Protein AF-A0A7S1Y6S3-F1 (afdb_monomer_lite)

Structure (mmCIF, N/CA/C/O backbone):
data_AF-A0A7S1Y6S3-F1
#
_entry.id   AF-A0A7S1Y6S3-F1
#
loop_
_atom_site.group_PDB
_atom_site.id
_atom_site.type_symbol
_atom_site.label_atom_id
_atom_site.label_alt_id
_atom_site.label_comp_id
_atom_site.label_asym_id
_atom_site.label_entity_id
_atom_site.label_seq_id
_atom_site.pdbx_PDB_ins_code
_atom_site.Cartn_x
_atom_site.Cartn_y
_atom_site.Cartn_z
_atom_site.occupancy
_atom_site.B_iso_or_equiv
_atom_site.auth_seq_id
_atom_site.auth_comp_id
_atom_site.auth_asym_id
_atom_site.auth_atom_id
_atom_site.pdbx_PDB_model_num
ATOM 1 N N . LEU A 1 1 ? 6.652 4.294 -9.350 1.00 93.25 1 LEU A N 1
ATOM 2 C CA . LEU A 1 1 ? 6.610 4.354 -10.828 1.00 93.25 1 LEU A CA 1
ATOM 3 C C . LEU A 1 1 ? 7.546 5.392 -11.462 1.00 93.25 1 LEU A C 1
ATOM 5 O O . LEU A 1 1 ? 8.523 4.985 -12.074 1.00 93.25 1 LEU A O 1
ATOM 9 N N . ARG A 1 2 ? 7.300 6.711 -11.342 1.00 96.75 2 ARG A N 1
ATOM 10 C CA . ARG A 1 2 ? 8.145 7.729 -12.016 1.00 96.75 2 ARG A CA 1
ATOM 11 C C . ARG A 1 2 ? 9.626 7.626 -11.650 1.00 96.75 2 ARG A C 1
ATOM 13 O O . ARG A 1 2 ? 10.466 7.717 -12.534 1.00 96.75 2 ARG A O 1
ATOM 20 N N . ASP A 1 3 ? 9.924 7.367 -10.381 1.00 96.50 3 ASP A N 1
ATOM 21 C CA . ASP A 1 3 ? 11.306 7.203 -9.917 1.00 96.50 3 ASP A CA 1
ATOM 22 C C . ASP A 1 3 ? 11.993 5.998 -10.572 1.00 96.50 3 ASP A C 1
ATOM 24 O O . ASP A 1 3 ? 13.153 6.088 -10.967 1.00 96.50 3 ASP A O 1
ATOM 28 N N . VAL A 1 4 ? 11.254 4.900 -10.780 1.00 96.75 4 VAL A N 1
ATOM 29 C CA . VAL A 1 4 ? 11.745 3.735 -11.531 1.00 96.75 4 VAL A CA 1
ATOM 30 C C . VAL A 1 4 ? 12.071 4.164 -12.958 1.00 96.75 4 VAL A C 1
ATOM 32 O O . VAL A 1 4 ? 13.207 4.015 -13.390 1.00 96.75 4 VAL A O 1
ATOM 35 N N . MET A 1 5 ? 11.121 4.787 -13.661 1.00 96.62 5 MET A N 1
ATOM 36 C CA . MET A 1 5 ? 11.317 5.215 -15.053 1.00 96.62 5 MET A CA 1
ATOM 37 C C . MET A 1 5 ? 12.492 6.183 -15.228 1.00 96.62 5 MET A C 1
ATOM 39 O O . MET A 1 5 ? 13.213 6.099 -16.218 1.00 96.62 5 MET A O 1
A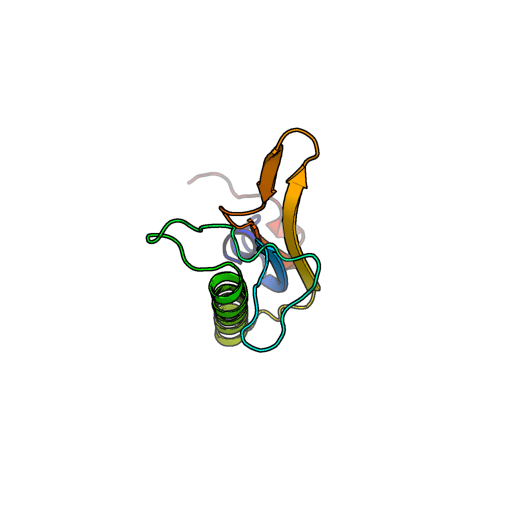TOM 43 N N . ALA A 1 6 ? 12.689 7.090 -14.272 1.00 96.62 6 ALA A N 1
ATOM 44 C CA . ALA A 1 6 ? 13.736 8.108 -14.299 1.00 96.62 6 ALA A CA 1
ATOM 45 C C . ALA A 1 6 ? 15.094 7.617 -13.762 1.00 96.62 6 ALA A C 1
ATOM 47 O O . ALA A 1 6 ? 16.029 8.412 -13.630 1.00 96.62 6 ALA A O 1
ATOM 48 N N . THR A 1 7 ? 15.226 6.331 -13.426 1.00 96.75 7 THR A N 1
ATOM 49 C CA . THR A 1 7 ? 16.499 5.777 -12.953 1.00 96.75 7 THR A CA 1
ATOM 50 C C . THR A 1 7 ? 17.527 5.782 -14.090 1.00 96.75 7 THR A C 1
ATOM 52 O O . THR A 1 7 ? 17.235 5.374 -15.215 1.00 96.75 7 THR A O 1
ATOM 55 N N . GLY A 1 8 ? 18.750 6.241 -13.798 1.00 96.06 8 GLY A N 1
ATOM 56 C CA . GLY A 1 8 ? 19.844 6.290 -14.770 1.00 96.06 8 GLY A CA 1
ATOM 57 C C . GLY A 1 8 ? 19.505 7.176 -15.972 1.00 96.06 8 GLY A C 1
ATOM 58 O O . GLY A 1 8 ? 19.248 8.369 -15.816 1.00 96.06 8 GLY A O 1
ATOM 59 N N . ARG A 1 9 ? 19.504 6.585 -17.168 1.00 96.25 9 ARG A N 1
ATOM 60 C CA . ARG A 1 9 ? 19.066 7.215 -18.429 1.00 96.25 9 ARG A CA 1
ATOM 61 C C . ARG A 1 9 ? 17.755 6.634 -18.966 1.00 96.25 9 ARG A C 1
ATOM 63 O O . ARG A 1 9 ? 17.468 6.769 -20.151 1.00 96.25 9 ARG A O 1
ATOM 70 N N . GLY A 1 10 ? 16.971 5.996 -18.101 1.00 96.31 10 GLY A N 1
ATOM 71 C CA . GLY A 1 10 ? 15.676 5.415 -18.434 1.00 96.31 10 GLY A CA 1
ATOM 72 C C . GLY A 1 10 ? 15.612 3.933 -18.084 1.00 96.31 10 GLY A C 1
ATOM 73 O O . GLY A 1 10 ? 16.427 3.140 -18.562 1.00 96.31 10 GLY A O 1
ATOM 74 N N . ALA A 1 11 ? 14.605 3.561 -17.297 1.00 97.62 11 ALA A N 1
ATOM 75 C CA . ALA A 1 11 ? 14.278 2.172 -16.991 1.00 97.62 11 ALA A CA 1
ATOM 76 C C . ALA A 1 11 ? 12.822 1.853 -17.351 1.00 97.62 11 ALA A C 1
ATOM 78 O O . ALA A 1 11 ? 11.970 2.740 -17.437 1.00 97.62 11 ALA A O 1
ATOM 79 N N . TYR A 1 12 ? 12.536 0.568 -17.541 1.00 97.31 12 TYR A N 1
ATOM 80 C CA . TYR A 1 12 ? 11.197 0.059 -17.802 1.00 97.31 12 TYR A CA 1
ATOM 81 C C . TYR A 1 12 ? 10.580 -0.501 -16.507 1.00 97.31 12 TYR A C 1
ATOM 83 O O . TYR A 1 12 ? 11.170 -1.407 -15.910 1.00 97.31 12 TYR A O 1
ATOM 91 N N . PRO A 1 13 ? 9.420 0.004 -16.052 1.00 97.19 13 PRO A N 1
ATOM 92 C CA . PRO A 1 13 ? 8.695 -0.543 -14.904 1.00 97.19 13 PRO A CA 1
ATOM 93 C C . PRO A 1 13 ? 8.199 -1.963 -15.177 1.00 97.19 13 PRO A C 1
ATOM 95 O O . PRO A 1 13 ? 7.718 -2.248 -16.268 1.00 97.19 13 PRO A O 1
ATOM 98 N N . VAL A 1 14 ? 8.306 -2.857 -14.197 1.00 97.56 14 VAL A N 1
ATOM 99 C CA . VAL A 1 14 ? 7.925 -4.271 -14.344 1.00 97.56 14 VAL A CA 1
ATOM 100 C C . VAL A 1 14 ? 6.792 -4.642 -13.399 1.00 97.56 14 VAL A C 1
ATOM 102 O O . VAL A 1 14 ? 5.829 -5.265 -13.836 1.00 97.56 14 VAL A O 1
ATOM 105 N N . ALA A 1 15 ? 6.903 -4.294 -12.118 1.00 97.81 15 ALA A N 1
ATOM 106 C CA . ALA A 1 15 ? 5.903 -4.659 -11.123 1.00 97.81 15 ALA A CA 1
ATOM 107 C C . ALA A 1 15 ? 5.901 -3.704 -9.928 1.00 97.81 15 ALA A C 1
ATOM 109 O O . ALA A 1 15 ? 6.949 -3.209 -9.516 1.00 97.81 15 ALA A O 1
ATOM 110 N N . GLY A 1 16 ? 4.724 -3.509 -9.343 1.00 97.31 16 GLY A N 1
ATOM 111 C CA . GLY A 1 16 ? 4.496 -2.692 -8.162 1.00 97.31 16 GLY A CA 1
ATOM 112 C C . GLY A 1 16 ? 4.328 -3.513 -6.883 1.00 97.31 16 GLY A C 1
ATOM 113 O O . GLY A 1 16 ? 3.994 -4.701 -6.900 1.00 97.31 16 GLY A O 1
ATOM 114 N N . VAL A 1 17 ? 4.524 -2.839 -5.756 1.00 97.62 17 VAL A N 1
ATOM 115 C CA . VAL A 1 17 ? 4.237 -3.319 -4.401 1.00 97.62 17 VAL A CA 1
ATOM 116 C C . VAL A 1 17 ? 3.455 -2.230 -3.682 1.00 97.62 17 VAL A C 1
ATOM 118 O O . VAL A 1 17 ? 3.820 -1.057 -3.786 1.00 97.62 17 VAL A O 1
ATOM 121 N N . CYS A 1 18 ? 2.409 -2.594 -2.944 1.00 97.94 18 CYS A N 1
ATOM 122 C CA . CYS A 1 18 ? 1.637 -1.647 -2.138 1.00 97.94 18 CYS A CA 1
ATOM 123 C C . CYS A 1 18 ? 1.358 -2.214 -0.749 1.00 97.94 18 CYS A C 1
ATOM 125 O O . CYS A 1 18 ? 0.995 -3.379 -0.620 1.00 97.94 18 CYS A O 1
ATOM 127 N N . SER A 1 19 ? 1.521 -1.387 0.281 1.00 98.31 19 SER A N 1
ATOM 128 C CA . SER A 1 19 ? 1.261 -1.784 1.662 1.00 98.31 19 SER A CA 1
ATOM 129 C C . SER A 1 19 ? 0.602 -0.675 2.465 1.00 98.31 19 SER A C 1
ATOM 131 O O . SER A 1 19 ? 0.836 0.511 2.214 1.00 98.31 19 SER A O 1
ATOM 133 N N . TYR A 1 20 ? -0.166 -1.079 3.473 1.00 98.31 20 TYR A N 1
ATOM 134 C CA . TYR A 1 20 ? -0.976 -0.182 4.288 1.00 98.31 20 TYR A CA 1
ATOM 135 C C . TYR A 1 20 ? -0.805 -0.499 5.775 1.00 98.31 20 TYR A C 1
ATOM 137 O O . TYR A 1 20 ? -0.792 -1.664 6.176 1.00 98.31 20 TYR A O 1
ATOM 145 N N . CYS A 1 21 ? -0.674 0.535 6.603 1.00 98.38 21 CYS A N 1
ATOM 146 C CA . CYS A 1 21 ? -0.893 0.418 8.041 1.00 98.38 21 CYS A CA 1
ATOM 147 C C . CYS A 1 21 ? -1.936 1.441 8.472 1.00 98.38 21 CYS A C 1
ATOM 149 O O . CYS A 1 21 ? -1.752 2.641 8.247 1.00 98.38 21 CYS A O 1
ATOM 151 N N . VAL A 1 22 ? -2.995 0.972 9.118 1.00 97.88 22 VAL A N 1
ATOM 152 C CA . VAL A 1 22 ? -4.139 1.786 9.536 1.00 97.88 22 VAL A CA 1
ATOM 153 C C . VAL A 1 22 ? -4.537 1.455 10.973 1.00 97.88 22 VAL A C 1
ATOM 155 O O . VAL A 1 22 ? -4.064 0.482 11.560 1.00 97.88 22 VAL A O 1
ATOM 158 N N . GLY A 1 23 ? -5.386 2.283 11.570 1.00 96.50 23 GLY A N 1
ATOM 159 C CA . GLY A 1 23 ? -5.985 1.980 12.867 1.00 96.50 23 GLY A CA 1
ATOM 160 C C . GLY A 1 23 ? -6.928 0.770 12.861 1.00 96.50 23 GLY A C 1
ATOM 161 O O . GLY A 1 23 ? -7.003 0.012 11.893 1.00 96.50 23 GLY A O 1
ATOM 162 N N . ASN A 1 24 ? -7.666 0.599 13.952 1.00 96.19 24 ASN A N 1
ATOM 163 C CA . ASN A 1 24 ? -8.738 -0.387 14.054 1.00 96.19 24 ASN A CA 1
ATOM 164 C C . ASN A 1 24 ? -9.802 -0.105 12.990 1.00 96.19 24 ASN A C 1
ATOM 166 O O . ASN A 1 24 ? -10.254 1.031 12.832 1.00 96.19 24 ASN A O 1
ATOM 170 N N . LEU A 1 25 ? -10.187 -1.145 12.255 1.00 95.94 25 LEU A N 1
ATOM 171 C CA . LEU A 1 25 ? -11.068 -1.027 11.100 1.00 95.94 25 LEU A CA 1
ATOM 172 C C . LEU A 1 25 ? -12.503 -0.742 11.542 1.00 95.94 25 LEU A C 1
ATOM 174 O O . LEU A 1 25 ? -13.181 0.036 10.876 1.00 95.94 25 LEU A O 1
ATOM 178 N N . GLN A 1 26 ? -12.940 -1.329 12.663 1.00 95.00 26 GLN A N 1
ATOM 179 C CA . GLN A 1 26 ? -14.297 -1.172 13.198 1.00 95.00 26 GLN A CA 1
ATOM 180 C C . GLN A 1 26 ? -15.356 -1.417 12.108 1.00 95.00 26 GLN A C 1
ATOM 182 O O . GLN A 1 26 ? -16.193 -0.561 11.808 1.00 95.00 26 GLN A O 1
ATOM 187 N N . ILE A 1 27 ? -15.267 -2.577 11.450 1.00 96.44 27 ILE A N 1
ATOM 188 C CA . ILE A 1 27 ? -16.118 -2.915 10.306 1.00 96.44 27 ILE A CA 1
ATOM 189 C C . ILE A 1 27 ? -17.578 -3.048 10.776 1.00 96.44 27 ILE A C 1
ATOM 191 O O . ILE A 1 27 ? -17.850 -3.859 11.664 1.00 96.44 27 ILE A O 1
ATOM 195 N N . PRO A 1 28 ? -18.539 -2.307 10.186 1.00 95.25 28 PRO A N 1
ATOM 196 C CA . PRO A 1 28 ? -19.941 -2.393 10.589 1.00 95.25 28 PRO A CA 1
ATOM 197 C C . PRO A 1 28 ? -20.503 -3.812 10.443 1.00 95.25 28 PRO A C 1
ATOM 199 O O . PRO A 1 28 ? -20.458 -4.386 9.355 1.00 95.25 28 PRO A O 1
ATOM 202 N N . GLY A 1 29 ? -21.056 -4.368 11.526 1.00 96.69 29 GLY A N 1
ATOM 203 C CA . GLY A 1 29 ? -21.596 -5.731 11.546 1.00 96.69 29 GLY A CA 1
ATOM 204 C C . GLY A 1 29 ? -20.534 -6.834 11.605 1.00 96.69 29 GLY A C 1
ATOM 205 O O . GLY A 1 29 ? -20.862 -8.005 11.407 1.00 96.69 29 GLY A O 1
ATOM 206 N N . TYR A 1 30 ? -19.272 -6.473 11.844 1.00 96.38 30 TYR A N 1
ATOM 207 C CA . TYR A 1 30 ? -18.166 -7.403 12.053 1.00 96.38 30 TYR A CA 1
ATOM 208 C C . TYR A 1 30 ? -17.251 -6.891 13.173 1.00 96.38 30 TYR A C 1
ATOM 210 O O . TYR A 1 30 ? -16.067 -6.617 12.974 1.00 96.38 30 TYR A O 1
ATOM 218 N N . GLU A 1 31 ? -17.825 -6.715 14.362 1.00 95.44 31 GLU A N 1
ATOM 219 C CA . GLU A 1 31 ? -17.108 -6.208 15.525 1.00 95.44 31 GLU A CA 1
ATOM 220 C C . GLU A 1 31 ? -16.124 -7.250 16.072 1.00 95.44 31 GLU A C 1
ATOM 222 O O . GLU A 1 31 ? -16.471 -8.413 16.302 1.00 95.44 31 GLU A O 1
ATOM 227 N N . LEU A 1 32 ? -14.888 -6.822 16.328 1.00 95.75 32 LEU A N 1
ATOM 228 C CA . LEU A 1 32 ? -13.844 -7.679 16.879 1.00 95.75 32 LEU A CA 1
ATOM 229 C C . LEU A 1 32 ? -13.546 -7.297 18.336 1.00 95.75 32 LEU A C 1
ATOM 231 O O . LEU A 1 32 ? -13.483 -6.114 18.664 1.00 95.75 32 LEU A O 1
ATOM 235 N N . PRO A 1 33 ? -13.313 -8.272 19.235 1.00 95.19 33 PRO A N 1
ATOM 236 C CA . PRO A 1 33 ? -13.234 -8.020 20.677 1.00 95.19 33 PRO A CA 1
ATOM 237 C C . PRO A 1 33 ? -12.016 -7.191 21.113 1.00 95.19 33 PRO A C 1
ATOM 239 O O . PRO A 1 33 ? -11.977 -6.717 22.244 1.00 95.19 33 PRO A O 1
ATOM 242 N N . TRP A 1 34 ? -11.011 -7.038 20.249 1.00 93.75 34 TRP A N 1
ATOM 243 C CA . TRP A 1 34 ? -9.834 -6.204 20.502 1.00 93.75 34 TRP A CA 1
ATOM 244 C C . TRP A 1 34 ? -9.985 -4.765 19.991 1.00 93.75 34 TRP A C 1
ATOM 246 O O . TRP A 1 34 ? -9.122 -3.935 20.273 1.00 93.75 34 TRP A O 1
ATOM 256 N N . GLU A 1 35 ? -11.042 -4.454 19.237 1.00 95.31 35 GLU A N 1
ATOM 257 C CA . GLU A 1 35 ? -11.276 -3.111 18.714 1.00 95.31 35 GLU A CA 1
ATOM 258 C C . GLU A 1 35 ? -12.067 -2.273 19.724 1.00 95.31 35 GLU A C 1
ATOM 260 O O . GLU A 1 35 ? -13.229 -2.542 20.022 1.00 95.31 35 GLU A O 1
ATOM 265 N N . ASP A 1 36 ? -11.439 -1.222 20.252 1.00 91.31 36 ASP A N 1
ATOM 266 C CA . ASP A 1 36 ? -12.094 -0.301 21.181 1.00 91.31 36 ASP A CA 1
ATOM 267 C C . ASP A 1 36 ? -12.972 0.708 20.418 1.00 91.31 36 ASP A C 1
ATOM 269 O O . ASP A 1 36 ? -12.476 1.648 19.790 1.00 91.31 36 ASP A O 1
ATOM 273 N N . ALA A 1 37 ? -14.293 0.526 20.489 1.00 89.62 37 ALA A N 1
ATOM 274 C CA . ALA A 1 37 ? -15.281 1.411 19.868 1.00 89.62 37 ALA A CA 1
ATOM 275 C C . ALA A 1 37 ? -15.324 2.825 20.484 1.00 89.62 37 ALA A C 1
ATOM 277 O O . ALA A 1 37 ? -15.908 3.736 19.900 1.00 89.62 37 ALA A O 1
ATOM 278 N N . THR A 1 38 ? -14.704 3.044 21.650 1.00 90.50 38 THR A N 1
ATOM 279 C CA . THR A 1 38 ? -14.617 4.372 22.283 1.00 90.50 38 THR A CA 1
ATOM 280 C C . THR A 1 38 ? -13.531 5.253 21.664 1.00 90.50 38 THR A C 1
ATOM 282 O O . THR A 1 38 ? -13.432 6.444 21.975 1.00 90.50 38 THR A O 1
ATOM 285 N N . PHE A 1 39 ? -12.694 4.695 20.786 1.00 91.31 39 PHE A N 1
ATOM 286 C CA . PHE A 1 39 ? -11.641 5.439 20.114 1.00 91.31 39 PHE A CA 1
ATOM 287 C C . PHE A 1 39 ? -12.227 6.442 19.121 1.00 91.31 39 PHE A C 1
ATOM 289 O O . PHE A 1 39 ? -12.719 6.089 18.054 1.00 91.31 39 PHE A O 1
ATOM 296 N N . VAL A 1 40 ? -12.116 7.725 19.463 1.00 89.50 40 VAL A N 1
ATOM 297 C CA . VAL A 1 40 ? -12.551 8.827 18.602 1.00 89.50 40 VAL A CA 1
ATOM 298 C C . VAL A 1 40 ? -11.467 9.140 17.574 1.00 89.50 40 VAL A C 1
ATOM 300 O O . VAL A 1 40 ? -10.297 9.323 17.927 1.00 89.50 40 VAL A O 1
ATOM 303 N N . TYR A 1 41 ? -11.854 9.217 16.304 1.00 89.38 41 TYR A N 1
ATOM 304 C CA . TYR A 1 41 ? -11.003 9.709 15.221 1.00 89.38 41 TYR A CA 1
ATOM 305 C C . TYR A 1 41 ? -11.359 11.165 14.896 1.00 89.38 41 TYR A C 1
ATOM 307 O O . TYR A 1 41 ? -12.536 11.524 14.965 1.00 89.38 41 TYR A O 1
ATOM 315 N N . PRO A 1 42 ? -10.379 12.020 14.551 1.00 90.94 42 PRO A N 1
ATOM 316 C CA . PRO A 1 42 ? -10.653 13.397 14.155 1.00 90.94 42 PRO A CA 1
ATOM 317 C C . PRO A 1 42 ? -11.598 13.477 12.950 1.00 90.94 42 PRO A C 1
ATOM 319 O O . PRO A 1 42 ? -11.376 12.819 11.940 1.00 90.94 42 PRO A O 1
ATOM 322 N N . ASN A 1 43 ? -12.612 14.341 13.025 1.00 92.19 43 ASN A N 1
ATOM 323 C CA . ASN A 1 43 ? -13.675 14.457 12.013 1.00 92.19 43 ASN A CA 1
ATOM 324 C C . ASN A 1 43 ? -13.170 14.918 10.633 1.00 92.19 43 ASN A C 1
ATOM 326 O O . ASN A 1 43 ? -13.880 14.813 9.638 1.00 92.19 43 ASN A O 1
ATOM 330 N N . ASN A 1 44 ? -11.973 15.500 10.583 1.00 94.62 44 ASN A N 1
ATOM 331 C CA . ASN A 1 44 ? -11.312 15.943 9.359 1.00 94.62 44 ASN A CA 1
ATOM 332 C C . ASN A 1 44 ? -10.440 14.851 8.714 1.00 94.62 44 ASN A C 1
ATOM 334 O O . ASN A 1 44 ? -9.797 15.123 7.702 1.00 94.62 44 ASN A O 1
ATOM 338 N N . LEU A 1 45 ? -10.380 13.652 9.300 1.00 94.50 45 LEU A N 1
ATOM 339 C CA . LEU A 1 45 ? -9.683 12.489 8.762 1.00 94.50 45 LEU A CA 1
ATOM 340 C C . LEU A 1 45 ? -10.696 11.399 8.399 1.00 94.50 45 LEU A C 1
ATOM 342 O O . LEU A 1 45 ? -11.736 11.253 9.039 1.00 94.50 45 LEU A O 1
ATOM 346 N N . ALA A 1 46 ? -10.380 10.621 7.367 1.00 95.38 46 ALA A N 1
ATOM 347 C CA . ALA A 1 46 ? -11.143 9.423 7.038 1.00 95.38 46 ALA A CA 1
ATOM 348 C C . ALA A 1 46 ? -10.922 8.329 8.100 1.00 95.38 46 ALA A C 1
ATOM 350 O O . ALA A 1 46 ? -9.873 8.284 8.747 1.00 95.38 46 ALA A O 1
ATOM 351 N N . SER A 1 47 ? -11.901 7.436 8.273 1.00 95.56 47 SER A N 1
ATOM 352 C CA . SER A 1 47 ? -11.754 6.281 9.166 1.00 95.56 47 SER A CA 1
ATOM 353 C C . SER A 1 47 ? -10.697 5.300 8.636 1.00 95.56 47 SER A C 1
ATOM 355 O O . SER A 1 47 ? -10.486 5.238 7.421 1.00 95.56 47 SER A O 1
ATOM 357 N N . PRO A 1 48 ? -10.061 4.488 9.502 1.00 96.19 48 PRO A N 1
ATOM 358 C CA . PRO A 1 48 ? -9.118 3.455 9.068 1.00 96.19 48 PRO A CA 1
ATOM 359 C C . PRO A 1 48 ? -9.671 2.524 7.984 1.00 96.19 48 PRO A C 1
ATOM 361 O O . PRO A 1 48 ? -8.989 2.275 6.995 1.00 96.19 48 PRO A O 1
ATOM 364 N N . LEU A 1 49 ? -10.927 2.084 8.119 1.00 96.69 49 LEU A N 1
ATOM 365 C CA . LEU A 1 49 ? -11.606 1.268 7.110 1.00 96.69 49 LEU A CA 1
ATOM 366 C C . LEU A 1 49 ? -11.740 1.985 5.764 1.00 96.69 49 LEU A C 1
ATOM 368 O O . LEU A 1 49 ? -11.444 1.397 4.726 1.00 96.69 49 LEU A O 1
ATOM 372 N N . ALA A 1 50 ? -12.170 3.250 5.770 1.00 97.19 50 ALA A N 1
ATOM 373 C CA . ALA A 1 50 ? -12.299 4.023 4.539 1.00 97.19 50 ALA A CA 1
ATOM 374 C C . ALA A 1 50 ? -10.933 4.235 3.872 1.00 97.19 50 ALA A C 1
ATOM 376 O O . ALA A 1 50 ? -10.818 4.117 2.657 1.00 97.19 50 ALA A O 1
ATOM 377 N N . ILE A 1 51 ? -9.889 4.499 4.663 1.00 97.50 51 ILE A N 1
ATOM 378 C CA . ILE A 1 51 ? -8.519 4.627 4.159 1.00 97.50 51 ILE A CA 1
ATOM 379 C C . ILE A 1 51 ? -8.068 3.325 3.497 1.00 97.50 51 ILE A C 1
ATOM 381 O O . ILE A 1 51 ? -7.566 3.378 2.380 1.00 97.50 51 ILE A O 1
ATOM 385 N N . GLU A 1 52 ? -8.252 2.179 4.153 1.00 97.56 52 GLU A N 1
ATOM 386 C CA . GLU A 1 52 ? -7.824 0.878 3.626 1.00 97.56 52 GLU A CA 1
ATOM 387 C C . GLU A 1 52 ? -8.486 0.573 2.273 1.00 97.56 52 GLU A C 1
ATOM 389 O O . GLU A 1 52 ? -7.809 0.220 1.305 1.00 97.56 52 GLU A O 1
ATOM 394 N N . VAL A 1 53 ? -9.804 0.780 2.181 1.00 98.00 53 VAL A N 1
ATOM 395 C CA . VAL A 1 53 ? -10.578 0.540 0.955 1.00 98.00 53 VAL A CA 1
ATOM 396 C C . VAL A 1 53 ? -10.157 1.498 -0.159 1.00 98.00 53 VAL A C 1
ATOM 398 O O . VAL A 1 53 ? -9.782 1.059 -1.247 1.00 98.00 53 VAL A O 1
ATOM 401 N N . GLU A 1 54 ? -10.171 2.806 0.099 1.00 98.25 54 GLU A N 1
ATOM 402 C CA . GLU A 1 54 ? -9.915 3.812 -0.937 1.00 98.25 54 GLU A CA 1
ATOM 403 C C . GLU A 1 54 ? -8.444 3.842 -1.375 1.00 98.25 54 GLU A C 1
ATOM 405 O O . GLU A 1 54 ? -8.153 4.017 -2.561 1.00 98.25 54 GLU A O 1
ATOM 410 N N . ALA A 1 55 ? -7.495 3.620 -0.460 1.00 97.31 55 ALA A N 1
ATOM 411 C CA . ALA A 1 55 ? -6.076 3.552 -0.807 1.00 97.31 55 ALA A CA 1
ATOM 412 C C . ALA A 1 55 ? -5.750 2.309 -1.649 1.00 97.31 55 ALA A C 1
ATOM 414 O O . ALA A 1 55 ? -4.955 2.403 -2.590 1.00 97.31 55 ALA A O 1
ATOM 415 N N . SER A 1 56 ? -6.373 1.164 -1.349 1.00 97.12 56 SER A N 1
ATOM 416 C CA . SER A 1 56 ? -6.211 -0.065 -2.134 1.00 97.12 56 SER A CA 1
ATOM 417 C C . SER A 1 56 ? -6.848 0.050 -3.520 1.00 97.12 56 SER A C 1
ATOM 419 O O . SER A 1 56 ? -6.210 -0.271 -4.531 1.00 97.12 56 SER A O 1
ATOM 421 N N . ASN A 1 57 ? -8.055 0.622 -3.594 1.00 97.88 57 ASN A N 1
ATOM 422 C CA . ASN A 1 57 ? -8.722 0.938 -4.857 1.00 97.88 57 ASN A CA 1
ATOM 423 C C . ASN A 1 57 ? -7.872 1.883 -5.714 1.00 97.88 57 ASN A C 1
ATOM 425 O O . ASN A 1 57 ? -7.649 1.609 -6.891 1.00 97.88 57 ASN A O 1
ATOM 429 N N . GLY A 1 58 ? -7.351 2.963 -5.126 1.00 97.38 58 GLY A N 1
ATOM 430 C CA . GLY A 1 58 ? -6.528 3.943 -5.833 1.00 97.38 58 GLY A CA 1
ATOM 431 C C . GLY A 1 58 ? -5.207 3.369 -6.352 1.00 97.38 58 GLY A C 1
ATOM 432 O O . GLY A 1 58 ? -4.830 3.629 -7.495 1.00 97.38 58 GLY A O 1
ATOM 433 N N . ALA A 1 59 ? -4.513 2.557 -5.547 1.00 96.69 59 ALA A N 1
ATOM 434 C CA . ALA A 1 59 ? -3.281 1.893 -5.973 1.00 96.69 59 ALA A CA 1
ATOM 435 C C . ALA A 1 59 ? -3.528 0.919 -7.136 1.00 96.69 59 ALA A C 1
ATOM 437 O O . ALA A 1 59 ? -2.799 0.938 -8.131 1.00 96.69 59 ALA A O 1
ATOM 438 N N . SER A 1 60 ? -4.593 0.120 -7.034 1.00 96.06 60 SER A N 1
ATOM 439 C CA . SER A 1 60 ? -4.990 -0.836 -8.069 1.00 96.06 60 SER A CA 1
ATOM 440 C C . SER A 1 60 ? -5.423 -0.133 -9.353 1.00 96.06 60 SER A C 1
ATOM 442 O O . SER A 1 60 ? -4.998 -0.517 -10.437 1.00 96.06 60 SER A O 1
ATOM 444 N N . ASP A 1 61 ? -6.231 0.924 -9.251 1.00 97.75 61 ASP A N 1
ATOM 445 C CA . ASP A 1 61 ? -6.686 1.715 -10.396 1.00 97.75 61 ASP A CA 1
ATOM 446 C C . ASP A 1 61 ? -5.507 2.339 -11.153 1.00 97.75 61 ASP A C 1
ATOM 448 O O . ASP A 1 61 ? -5.423 2.224 -12.378 1.00 97.75 61 ASP A O 1
ATOM 452 N N . TYR A 1 62 ? -4.552 2.932 -10.428 1.00 96.12 62 TYR A N 1
ATOM 453 C CA . TYR A 1 62 ? -3.353 3.507 -11.030 1.00 96.12 62 TYR A CA 1
ATOM 454 C C . TYR A 1 62 ? -2.489 2.442 -11.722 1.00 96.12 62 TYR A C 1
ATOM 456 O O . TYR A 1 62 ? -2.114 2.621 -12.883 1.00 96.12 62 TYR A O 1
ATOM 464 N N . GLY A 1 63 ? -2.215 1.321 -11.041 1.00 95.62 63 GLY A N 1
ATOM 465 C CA . GLY A 1 63 ? -1.450 0.201 -11.598 1.00 95.62 63 GLY A CA 1
ATOM 466 C C . GLY A 1 63 ? -2.110 -0.398 -12.842 1.00 95.62 63 GLY A C 1
ATOM 467 O O . GLY A 1 63 ? -1.456 -0.551 -13.872 1.00 95.62 63 GLY A O 1
ATOM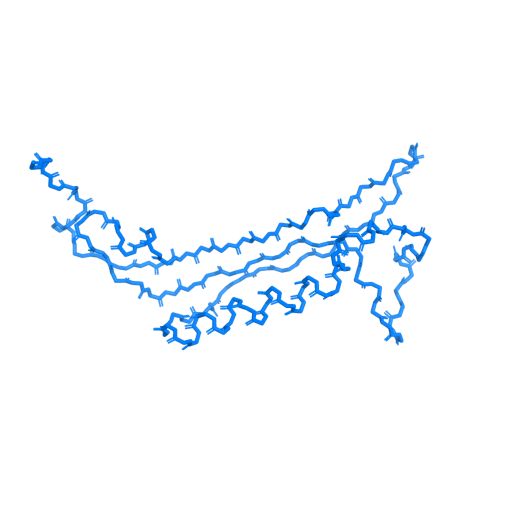 468 N N . ASN A 1 64 ? -3.425 -0.632 -12.796 1.00 97.12 64 ASN A N 1
ATOM 469 C CA . ASN A 1 64 ? -4.204 -1.191 -13.905 1.00 97.12 64 ASN A CA 1
ATOM 470 C C . ASN A 1 64 ? -4.240 -0.266 -15.124 1.00 97.12 64 ASN A C 1
ATOM 472 O O . ASN A 1 64 ? -4.069 -0.728 -16.250 1.00 97.12 64 ASN A O 1
ATOM 476 N N . LYS A 1 65 ? -4.453 1.039 -14.917 1.00 97.50 65 LYS A N 1
ATOM 477 C CA . LYS A 1 65 ? -4.489 2.022 -16.012 1.00 97.50 65 LYS A CA 1
ATOM 478 C C . LYS A 1 65 ? -3.123 2.223 -16.654 1.00 97.50 65 LYS A C 1
ATOM 480 O O . LYS A 1 65 ? -3.052 2.443 -17.859 1.00 97.50 65 LYS A O 1
ATOM 485 N N . TYR A 1 66 ? -2.054 2.174 -15.862 1.00 95.56 66 TYR A N 1
ATOM 486 C CA . TYR A 1 66 ? -0.699 2.285 -16.387 1.00 95.56 66 TYR A CA 1
ATOM 487 C C . TYR A 1 66 ? -0.218 0.986 -17.055 1.00 95.56 66 TYR A C 1
ATOM 489 O O . TYR A 1 66 ? 0.509 1.038 -18.044 1.00 95.56 66 TYR A O 1
ATOM 497 N N . GLY A 1 67 ? -0.629 -0.169 -16.529 1.00 96.44 67 GLY A N 1
ATOM 498 C CA . GLY A 1 67 ? -0.128 -1.484 -16.928 1.00 96.44 67 GLY A CA 1
ATOM 499 C C . GLY A 1 67 ? 1.039 -1.991 -16.070 1.00 96.44 67 GLY A C 1
ATOM 500 O O . GLY A 1 67 ? 1.831 -2.799 -16.547 1.00 96.44 67 GLY A O 1
ATOM 501 N N . GLU A 1 68 ? 1.165 -1.528 -14.820 1.00 97.06 68 GLU A N 1
ATOM 502 C CA . GLU A 1 68 ? 2.122 -2.055 -13.835 1.00 97.06 68 GLU A CA 1
ATOM 503 C C . GLU A 1 68 ? 1.377 -2.991 -12.862 1.00 97.06 68 GLU A C 1
ATOM 505 O O . GLU A 1 68 ? 0.593 -2.510 -12.040 1.00 97.06 68 GLU A O 1
ATOM 510 N N . PRO A 1 69 ? 1.579 -4.322 -12.927 1.00 97.19 69 PRO A N 1
ATOM 511 C CA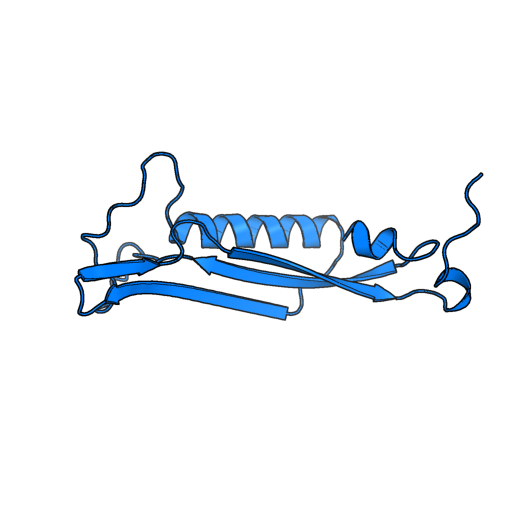 . PRO A 1 69 ? 0.913 -5.248 -12.016 1.00 97.19 69 PRO A CA 1
ATOM 512 C C . PRO A 1 69 ? 1.426 -5.070 -10.583 1.00 97.19 69 PRO A C 1
ATOM 514 O O . PRO A 1 69 ? 2.634 -5.096 -10.344 1.00 97.19 69 PRO A O 1
ATOM 517 N N . VAL A 1 70 ? 0.517 -4.947 -9.613 1.00 97.06 70 VAL A N 1
ATOM 518 C CA . VAL A 1 70 ? 0.854 -4.957 -8.180 1.00 97.06 70 VAL A CA 1
ATOM 519 C C . VAL A 1 70 ? 0.900 -6.408 -7.702 1.00 97.06 70 VAL A C 1
ATOM 521 O O . VAL A 1 70 ? -0.127 -7.080 -7.658 1.00 97.06 70 VAL A O 1
ATOM 524 N N . ILE A 1 71 ? 2.093 -6.913 -7.384 1.00 97.12 71 ILE A N 1
ATOM 525 C CA . ILE A 1 71 ? 2.324 -8.357 -7.168 1.00 97.12 71 ILE A CA 1
ATOM 526 C C . ILE A 1 71 ? 2.627 -8.735 -5.717 1.00 97.12 71 ILE A C 1
ATOM 528 O O . ILE A 1 71 ? 2.713 -9.917 -5.387 1.00 97.12 71 ILE A O 1
ATOM 532 N N . HIS A 1 72 ? 2.848 -7.748 -4.852 1.00 97.38 72 HIS A N 1
ATOM 533 C CA . HIS A 1 72 ? 3.200 -7.979 -3.459 1.00 97.38 72 HIS A CA 1
ATOM 534 C C . HIS A 1 72 ? 2.727 -6.825 -2.576 1.00 97.38 72 HIS A C 1
ATOM 536 O O . HIS A 1 72 ? 2.465 -5.721 -3.057 1.00 97.38 72 HIS A O 1
ATOM 542 N N . GLY A 1 73 ? 2.650 -7.078 -1.275 1.00 96.88 73 GLY A N 1
ATOM 543 C CA . GLY A 1 73 ? 2.183 -6.103 -0.309 1.00 96.88 73 GLY A CA 1
ATOM 544 C C . GLY A 1 73 ? 1.953 -6.705 1.065 1.00 96.88 73 GLY A C 1
ATOM 545 O O . GLY A 1 73 ? 2.010 -7.921 1.248 1.00 96.88 73 GLY A O 1
ATOM 546 N N . PHE A 1 74 ? 1.658 -5.840 2.027 1.0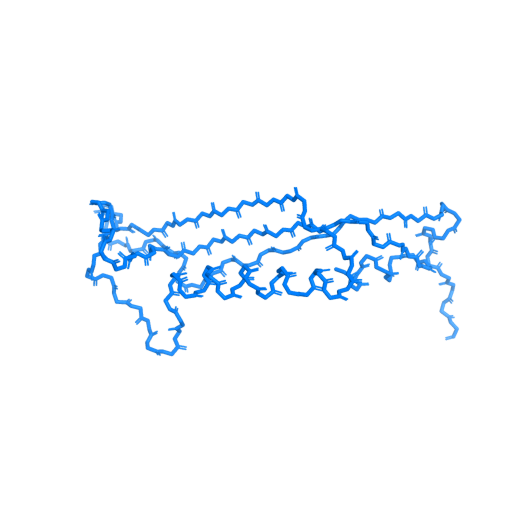0 97.75 74 PHE A N 1
ATOM 547 C CA . PHE A 1 74 ? 1.099 -6.239 3.312 1.00 97.75 74 PHE A CA 1
ATOM 548 C C . PHE A 1 74 ? 0.080 -5.203 3.779 1.00 97.75 74 PHE A C 1
ATOM 550 O O . PHE A 1 74 ? 0.178 -4.025 3.446 1.00 97.75 74 PHE A O 1
ATOM 557 N N . THR A 1 75 ? -0.862 -5.632 4.606 1.00 98.00 75 THR A N 1
ATOM 558 C CA . THR A 1 75 ? -1.733 -4.721 5.344 1.00 98.00 75 THR A CA 1
ATOM 559 C C . THR A 1 75 ? -1.638 -5.017 6.832 1.00 98.00 75 THR A C 1
ATOM 561 O O . THR A 1 75 ? -1.411 -6.166 7.233 1.00 98.00 75 THR A O 1
ATOM 564 N N . ARG A 1 76 ? -1.741 -3.979 7.660 1.00 98.06 76 ARG A N 1
ATOM 565 C CA . ARG A 1 76 ? -1.759 -4.111 9.112 1.00 98.06 76 ARG A CA 1
ATOM 566 C C . ARG A 1 76 ? -2.702 -3.093 9.745 1.00 98.06 76 ARG A C 1
ATOM 568 O O . ARG A 1 76 ? -2.461 -1.893 9.674 1.00 98.06 76 ARG A O 1
ATOM 575 N N . SER A 1 77 ? -3.697 -3.587 10.471 1.00 97.06 77 SER A N 1
ATOM 576 C CA . SER A 1 77 ? -4.489 -2.789 11.406 1.00 97.06 77 SER A CA 1
ATOM 577 C C . SER A 1 77 ? -3.905 -2.886 12.816 1.00 97.06 77 SER A C 1
ATOM 579 O O . SER A 1 77 ? -3.599 -3.987 13.283 1.00 97.06 77 SER A O 1
ATOM 581 N N . PHE A 1 78 ? -3.750 -1.760 13.509 1.00 96.25 78 PHE A N 1
ATOM 582 C CA . PHE A 1 78 ? -3.404 -1.758 14.932 1.00 96.25 78 PHE A CA 1
ATOM 583 C C . PHE A 1 78 ? -3.924 -0.505 15.626 1.00 96.25 78 PHE A C 1
ATOM 585 O O . PHE A 1 78 ? -3.540 0.608 15.265 1.00 96.25 78 PHE A O 1
ATOM 592 N N . GLY A 1 79 ? -4.696 -0.707 16.688 1.00 94.94 79 GLY A N 1
ATOM 593 C CA . GLY A 1 79 ? -5.035 0.322 17.655 1.00 94.94 79 GLY A CA 1
ATOM 594 C C . GLY A 1 79 ? -5.246 -0.298 19.027 1.00 94.94 79 GLY A C 1
ATOM 595 O O . GLY A 1 79 ? -6.104 -1.163 19.195 1.00 94.94 79 GLY A O 1
ATOM 596 N N . GLN A 1 80 ? -4.476 0.141 20.019 1.00 95.44 80 GLN A N 1
ATOM 597 C CA . GLN A 1 80 ? -4.599 -0.356 21.387 1.00 95.44 80 GLN A CA 1
ATOM 598 C C . GLN A 1 80 ? -4.329 0.753 22.405 1.00 95.44 80 GLN A C 1
ATOM 600 O O . GLN A 1 80 ? -3.508 1.643 22.180 1.00 95.44 80 GLN A O 1
ATOM 605 N N . ARG A 1 81 ? -5.004 0.676 23.557 1.00 94.56 81 ARG A N 1
ATOM 606 C CA . ARG A 1 81 ? -4.626 1.432 24.752 1.00 94.56 81 ARG A CA 1
ATOM 607 C C . ARG A 1 81 ? -3.645 0.610 25.588 1.00 94.56 81 ARG A C 1
ATOM 609 O O . ARG A 1 81 ? -3.937 -0.525 25.965 1.00 94.56 81 ARG A O 1
ATOM 616 N N . LEU A 1 82 ? -2.461 1.161 25.808 1.00 93.31 82 LEU A N 1
ATOM 617 C CA . LEU A 1 82 ? -1.388 0.550 26.578 1.00 93.31 82 LEU A CA 1
ATOM 618 C C . LEU A 1 82 ? -1.718 0.577 28.085 1.00 93.31 82 LEU A C 1
ATOM 620 O O . LEU A 1 82 ? -2.620 1.309 28.503 1.00 93.31 82 LEU A O 1
ATOM 624 N N . PRO A 1 83 ? -1.020 -0.218 28.923 1.00 94.62 83 PRO A N 1
ATOM 625 C CA . PRO A 1 83 ? -1.279 -0.269 30.366 1.00 94.62 83 PRO A CA 1
ATOM 626 C C . PRO A 1 83 ? -1.130 1.073 31.102 1.00 94.62 83 PRO A C 1
ATOM 628 O O . PRO A 1 83 ? -1.714 1.249 32.167 1.00 94.62 83 PRO A O 1
ATOM 631 N N . ASP A 1 84 ? -0.364 2.011 30.546 1.00 95.44 84 ASP A N 1
ATOM 632 C CA . ASP A 1 84 ? -0.191 3.380 31.050 1.00 95.44 84 ASP A CA 1
ATOM 633 C C . ASP A 1 84 ? -1.317 4.342 30.619 1.00 95.44 84 ASP A C 1
ATOM 635 O O . ASP A 1 84 ? -1.334 5.505 31.021 1.00 95.44 84 ASP A O 1
ATOM 639 N N . GLY A 1 85 ? -2.284 3.857 29.834 1.00 93.12 85 GLY A N 1
ATOM 640 C CA . GLY A 1 85 ? -3.409 4.626 29.313 1.00 93.12 85 GLY A CA 1
ATOM 641 C C . GLY A 1 85 ? -3.136 5.321 27.978 1.00 93.12 85 GLY A C 1
ATOM 642 O O . GLY A 1 85 ? -4.074 5.877 27.397 1.00 93.12 85 GLY A O 1
ATOM 643 N N . GLU A 1 86 ? -1.909 5.272 27.448 1.00 94.56 86 GLU A N 1
ATOM 644 C CA . GLU A 1 86 ? -1.593 5.857 26.146 1.00 94.56 86 GLU A CA 1
ATOM 645 C C . GLU A 1 86 ? -2.256 5.057 25.016 1.00 94.56 86 GLU A C 1
ATOM 647 O O . GLU A 1 86 ? -2.303 3.828 25.026 1.00 94.56 86 GLU A O 1
ATOM 652 N N . ARG A 1 87 ? -2.800 5.752 24.013 1.00 92.94 87 ARG A N 1
ATOM 653 C CA . ARG A 1 87 ? -3.327 5.118 22.797 1.00 92.94 87 ARG A CA 1
ATOM 654 C C . ARG A 1 87 ? -2.215 5.038 21.757 1.00 92.94 87 ARG A C 1
ATOM 656 O O . ARG A 1 87 ? -1.759 6.075 21.283 1.00 92.94 87 ARG A O 1
ATOM 663 N N . PHE A 1 88 ? -1.859 3.824 21.347 1.00 94.94 88 PHE A N 1
ATOM 664 C CA . PHE A 1 88 ? -0.924 3.580 20.254 1.00 94.94 88 PHE A CA 1
ATOM 665 C C . PHE A 1 88 ? -1.665 3.042 19.032 1.00 94.94 88 PHE A C 1
ATOM 667 O O . PHE A 1 88 ? -2.302 1.989 19.088 1.00 94.94 88 PHE A O 1
ATOM 674 N N . GLU A 1 89 ? -1.610 3.791 17.933 1.00 95.50 89 GLU A N 1
ATOM 675 C CA . GLU A 1 89 ? -2.395 3.521 16.730 1.00 95.50 89 GLU A CA 1
ATOM 676 C C . GLU A 1 89 ? -1.901 4.333 15.524 1.00 95.50 89 GLU A C 1
ATOM 678 O O . GLU A 1 89 ? -1.440 5.468 15.673 1.00 95.50 89 GLU A O 1
ATOM 683 N N . TRP A 1 90 ? -2.082 3.806 14.309 1.00 96.00 90 TRP A N 1
ATOM 684 C CA . TRP A 1 90 ? -1.890 4.563 13.066 1.00 96.00 90 TRP A CA 1
ATOM 685 C C . TRP A 1 90 ? -3.102 5.444 12.733 1.00 96.00 90 TRP A C 1
ATOM 687 O O . TRP A 1 90 ? -3.822 5.201 11.767 1.00 96.00 90 TRP A O 1
ATOM 697 N N . VAL A 1 91 ? -3.308 6.512 13.515 1.00 93.06 91 VAL A N 1
ATOM 698 C CA . VAL A 1 91 ? -4.299 7.563 13.188 1.00 93.06 91 VAL A CA 1
ATOM 699 C C . VAL A 1 91 ? -3.896 8.302 11.908 1.00 93.06 91 VAL A C 1
ATOM 701 O O . VAL A 1 91 ? -4.729 8.601 11.057 1.00 93.06 91 VAL A O 1
ATOM 704 N N . LYS A 1 92 ? -2.594 8.566 11.754 1.00 95.31 92 LYS A N 1
ATOM 705 C CA . LYS A 1 92 ? -1.994 8.902 10.464 1.00 95.31 92 LYS A CA 1
ATOM 706 C C . LYS A 1 92 ? -1.561 7.586 9.809 1.00 95.31 92 LYS A C 1
ATOM 708 O O . LYS A 1 92 ? -0.669 6.935 10.358 1.00 95.31 92 LYS A O 1
ATOM 713 N N . PRO A 1 93 ? -2.154 7.195 8.672 1.00 96.88 93 PRO A N 1
ATOM 714 C CA . PRO A 1 93 ? -1.863 5.910 8.060 1.00 96.88 93 PRO A CA 1
ATOM 715 C C . PRO A 1 93 ? -0.448 5.875 7.476 1.00 96.88 93 PRO A C 1
ATOM 717 O O . PRO A 1 93 ? 0.129 6.909 7.119 1.00 96.88 93 PRO A O 1
ATOM 720 N N . ILE A 1 94 ? 0.081 4.665 7.320 1.00 98.00 94 ILE A N 1
ATOM 721 C CA . ILE A 1 94 ? 1.217 4.400 6.440 1.00 98.00 94 ILE A CA 1
ATOM 722 C C . ILE A 1 94 ? 0.642 3.911 5.120 1.00 98.00 94 ILE A C 1
ATOM 724 O O . ILE A 1 94 ? -0.012 2.876 5.078 1.00 98.00 94 ILE A O 1
ATOM 728 N N . MET A 1 95 ? 0.910 4.647 4.049 1.00 96.81 95 MET A N 1
ATOM 729 C CA . MET A 1 95 ? 0.698 4.181 2.686 1.00 96.81 95 MET A CA 1
ATOM 730 C C . MET A 1 95 ? 2.072 4.058 2.046 1.00 96.81 95 MET A C 1
ATOM 732 O O . MET A 1 95 ? 2.822 5.033 1.957 1.00 96.81 95 MET A O 1
ATOM 736 N N . PHE A 1 96 ? 2.423 2.836 1.671 1.00 96.31 96 PHE A N 1
ATOM 737 C CA . PHE A 1 96 ? 3.704 2.504 1.081 1.00 96.31 96 PHE A CA 1
ATOM 738 C C . PHE A 1 96 ? 3.482 1.992 -0.334 1.00 96.31 96 PHE A C 1
ATOM 740 O O . PHE A 1 96 ? 2.654 1.113 -0.564 1.00 96.31 96 PHE A O 1
ATOM 747 N N . SER A 1 97 ? 4.263 2.516 -1.273 1.00 96.00 97 SER A N 1
ATOM 748 C CA . SER A 1 97 ? 4.357 1.960 -2.615 1.00 96.00 97 SER A CA 1
ATOM 749 C C . SER A 1 97 ? 5.816 1.842 -3.024 1.00 96.00 97 SER A C 1
ATOM 751 O O . SER A 1 97 ? 6.644 2.694 -2.697 1.00 96.00 97 SER A O 1
ATOM 753 N N . ALA A 1 98 ? 6.126 0.773 -3.742 1.00 96.44 98 ALA A N 1
ATOM 754 C CA . ALA A 1 98 ? 7.423 0.553 -4.356 1.00 96.44 98 ALA A CA 1
ATOM 755 C C . ALA A 1 98 ? 7.231 -0.051 -5.745 1.00 96.44 98 ALA A C 1
ATOM 757 O O . ALA A 1 98 ? 6.159 -0.555 -6.074 1.00 96.44 98 ALA A O 1
ATOM 758 N N . GLY A 1 99 ? 8.273 0.022 -6.567 1.00 95.44 99 GLY A N 1
ATOM 759 C CA . GLY A 1 99 ? 8.266 -0.545 -7.908 1.00 95.44 99 GLY A CA 1
ATOM 760 C C . GLY A 1 99 ? 9.592 -1.217 -8.216 1.00 95.44 99 GLY A C 1
ATOM 761 O O . GLY A 1 99 ? 10.650 -0.768 -7.776 1.00 95.44 99 GLY A O 1
ATOM 762 N N . ILE A 1 100 ? 9.514 -2.293 -8.981 1.00 96.81 100 ILE A N 1
ATOM 763 C CA . ILE A 1 100 ? 10.638 -3.029 -9.538 1.00 96.81 100 ILE A CA 1
ATOM 764 C C . ILE A 1 100 ? 10.651 -2.733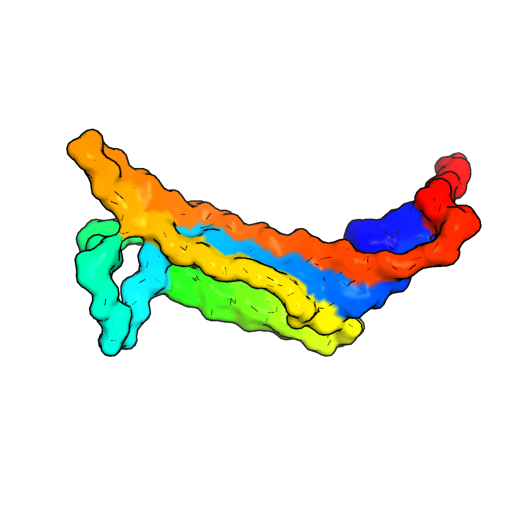 -11.034 1.00 96.81 100 ILE A C 1
ATOM 766 O O . ILE A 1 100 ? 9.614 -2.776 -11.696 1.00 96.81 100 ILE A O 1
ATOM 770 N N . GLY A 1 101 ? 11.829 -2.430 -11.569 1.00 96.75 101 GLY A N 1
ATOM 771 C CA . GLY A 1 101 ? 12.029 -2.170 -12.988 1.00 96.75 101 GLY A CA 1
ATOM 772 C C . GLY A 1 101 ? 13.258 -2.881 -13.530 1.00 96.75 101 GLY A C 1
ATOM 773 O O . GLY A 1 101 ? 14.061 -3.436 -12.782 1.00 96.75 101 GLY A O 1
ATOM 774 N N . GLN A 1 102 ? 13.406 -2.831 -14.847 1.00 97.50 102 GLN A N 1
ATOM 775 C CA . GLN A 1 102 ? 14.563 -3.338 -15.573 1.00 97.50 102 GLN A CA 1
ATOM 776 C C . GLN A 1 102 ? 15.209 -2.221 -16.390 1.00 97.50 102 GLN A C 1
ATOM 778 O O . GLN A 1 102 ? 14.535 -1.306 -16.863 1.00 97.50 102 GLN A O 1
ATOM 783 N N . MET A 1 103 ? 16.522 -2.296 -16.574 1.00 97.56 103 MET A N 1
ATOM 784 C CA . MET A 1 103 ? 17.283 -1.308 -17.329 1.00 97.56 103 MET A CA 1
ATOM 785 C C . MET A 1 103 ? 18.474 -1.972 -18.013 1.00 97.56 103 MET A C 1
ATOM 787 O O . MET A 1 103 ? 19.094 -2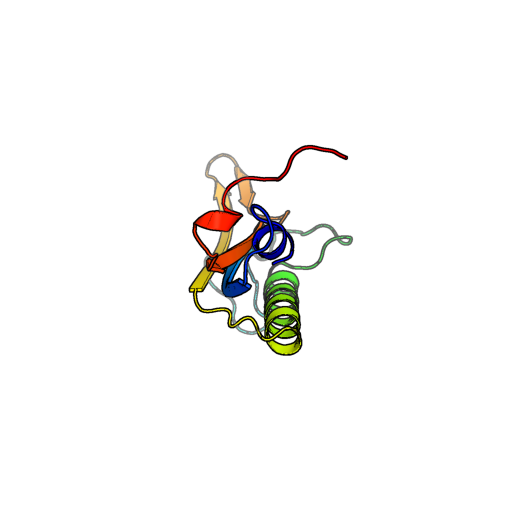.883 -17.464 1.00 97.56 103 MET A O 1
ATOM 791 N N . ASP A 1 104 ? 18.808 -1.481 -19.205 1.00 97.25 104 ASP A N 1
ATOM 792 C CA . ASP A 1 104 ? 20.067 -1.809 -19.864 1.00 97.25 104 ASP A CA 1
ATOM 793 C C . ASP A 1 104 ? 21.242 -1.309 -19.017 1.00 97.25 104 ASP A C 1
ATOM 795 O O . ASP A 1 104 ? 21.289 -0.133 -18.652 1.00 97.25 104 ASP A O 1
ATOM 799 N N . GLY A 1 105 ? 22.217 -2.176 -18.731 1.00 97.31 105 GLY A N 1
ATOM 800 C CA . GLY A 1 105 ? 23.366 -1.829 -17.890 1.00 97.31 105 GLY A CA 1
ATOM 801 C C . GLY A 1 105 ? 24.130 -0.591 -18.372 1.00 97.31 105 GLY A C 1
ATOM 802 O O . GLY A 1 105 ? 24.650 0.165 -17.552 1.00 97.31 105 GLY A O 1
ATOM 803 N N . ARG A 1 106 ? 24.124 -0.308 -19.683 1.00 96.88 106 ARG A N 1
ATOM 804 C CA . ARG A 1 106 ? 24.726 0.908 -20.247 1.00 96.88 106 ARG A CA 1
ATOM 805 C C . ARG A 1 106 ? 24.058 2.169 -19.707 1.00 96.88 106 ARG A C 1
ATOM 807 O O . ARG A 1 106 ? 24.726 3.185 -19.573 1.00 96.88 106 ARG A O 1
ATOM 814 N N . HIS A 1 107 ? 22.769 2.140 -19.384 1.00 97.19 107 HIS A N 1
ATOM 815 C CA . HIS A 1 107 ? 21.992 3.295 -18.926 1.00 97.19 107 HIS A CA 1
ATOM 816 C C . HIS A 1 107 ? 22.029 3.517 -17.408 1.00 97.19 107 HIS A C 1
ATOM 818 O O . HIS A 1 107 ? 21.416 4.471 -16.938 1.00 97.19 107 HIS A O 1
ATOM 824 N N . CYS A 1 108 ? 22.760 2.698 -16.644 1.00 96.50 108 CYS A N 1
ATOM 825 C CA . CYS A 1 108 ? 22.763 2.763 -15.180 1.00 96.50 108 CYS A CA 1
ATOM 826 C C . CYS A 1 108 ? 23.288 4.099 -14.620 1.00 96.50 108 CYS A C 1
ATOM 828 O O . CYS A 1 108 ? 22.847 4.545 -13.560 1.00 96.50 108 CYS A O 1
ATOM 830 N N . THR A 1 109 ? 24.221 4.751 -15.318 1.00 96.50 109 THR A N 1
ATOM 831 C CA . THR A 1 109 ? 24.762 6.060 -14.936 1.00 96.50 109 THR A CA 1
ATOM 832 C C . THR A 1 109 ? 24.047 7.185 -15.674 1.00 96.50 109 THR A C 1
ATOM 834 O O . THR A 1 109 ? 23.701 7.056 -16.851 1.00 96.50 109 THR A O 1
ATOM 837 N N . LYS A 1 110 ? 23.835 8.306 -14.977 1.00 96.06 110 LYS A N 1
ATOM 838 C CA . LYS A 1 110 ? 23.314 9.536 -15.583 1.00 96.06 110 LYS A CA 1
ATOM 839 C C . LYS A 1 110 ? 24.331 10.108 -16.577 1.00 96.06 110 LYS A C 1
ATOM 841 O O . LYS A 1 110 ? 25.528 9.869 -16.441 1.00 96.06 110 LYS A O 1
ATOM 846 N N . GLY A 1 111 ? 23.834 10.836 -17.574 1.00 91.81 111 GLY A N 1
ATOM 847 C CA . GLY A 1 111 ? 24.690 11.632 -18.455 1.00 91.81 111 GLY A CA 1
ATOM 848 C C . GLY A 1 111 ? 25.201 12.889 -17.756 1.00 91.81 111 GLY A C 1
ATOM 849 O O . GLY A 1 111 ? 24.702 13.255 -16.687 1.00 91.81 111 GLY A O 1
ATOM 850 N N . ASP A 1 112 ? 26.166 13.550 -18.385 1.00 93.06 112 ASP A N 1
ATOM 851 C CA . ASP A 1 112 ? 26.632 14.853 -17.928 1.00 93.06 112 ASP A CA 1
ATOM 852 C C . ASP A 1 112 ? 25.506 15.894 -18.044 1.00 93.06 112 ASP A C 1
ATOM 854 O O . ASP A 1 112 ? 24.713 15.840 -18.993 1.00 93.06 112 ASP A O 1
ATOM 858 N N . PRO A 1 113 ? 25.394 16.824 -17.082 1.00 88.25 113 PRO A N 1
ATOM 859 C CA . PRO A 1 113 ? 24.447 17.922 -17.184 1.00 88.25 113 PRO A CA 1
ATOM 860 C C . PRO A 1 113 ? 24.803 18.798 -18.393 1.00 88.25 113 PRO A C 1
ATOM 862 O O . PRO A 1 113 ? 25.943 19.241 -18.528 1.00 88.25 113 PRO A O 1
ATOM 865 N N . THR A 1 114 ? 23.821 19.017 -19.267 1.00 73.62 114 THR A N 1
ATOM 866 C CA . THR A 1 114 ? 23.886 19.970 -20.387 1.00 73.62 114 THR A CA 1
ATOM 867 C C . THR A 1 114 ? 23.575 21.382 -19.935 1.00 73.62 114 THR A C 1
ATOM 869 O O . THR A 1 114 ? 22.618 21.515 -19.136 1.00 73.62 114 THR A O 1
#

Organism: NCBI:txid210454

Sequence (114 aa):
LRDVMATGRGAYPVAGVCSYCVGNLQIPGYELPWEDATFVYPNNLASPLAIEVEASNGASDYGNKYGEPVIHGFTRSFGQRLPDGERFEWVKPIMFSAGIGQMDGRHCTKGDPT

Secondary structure (DSSP, 8-state):
-HHHHTSTT--EEEEEEEEEEES----TT---TT--TT-PPPTTS--HHHHHHHHHHHHHHHHHHHT--EEE--EEE-EEE-TTS-EEE-SS-EEEEEEEEE--GGGSSPPPP-

Radius of gyration: 19.32 Å; chains: 1; bounding box: 48×28×51 Å

pLDDT: mean 95.67, std 2.95, range [73.62, 98.38]

InterPro domains:
  IPR036921 PurM-like, N-terminal domain superfamily [G3DSA:3.30.1330.10] (1-106)
  IPR036921 PurM-like, N-terminal domain superfamily [SSF55326] (1-111)

Foldseek 3Di:
DVCQQPAQQGWAFAAKEKEKEFEDQCDVPDDDPQDDPPDDADPPDDHRNVCVVVLVVVVCVVCVVVVHYHDYYYYYYDWHQDPVRDIDGPSPMDIDMDTDTGDDPVRNHHDDDD